Protein AF-A0AA97FKA5-F1 (afdb_monomer_lite)

pLDDT: mean 87.02, std 13.77, range [37.06, 97.56]

Secondary structure (DSSP, 8-state):
-HHHHHHHHHH----HHHHHHHHHTTTTS-EEEEEEEETTTTEEEEEEEETT-SHHHHHHHTT-EEEEEEEESSHHHHHHHHHHHHHHTGGGB-PPPHHHHHHH-SSSEEETTS-PPPHHHHHHHHHTT---GGGT-------------

Organism: NCBI:txid2981139

Structure (mmCIF, N/CA/C/O backbone):
data_AF-A0AA97FKA5-F1
#
_entry.id   AF-A0AA97FKA5-F1
#
loop_
_atom_site.group_PDB
_atom_site.id
_atom_site.type_symbol
_atom_site.label_atom_id
_atom_site.label_alt_id
_atom_site.label_comp_id
_atom_site.label_asym_id
_atom_site.label_entity_id
_atom_site.label_seq_id
_atom_site.pdbx_PDB_ins_code
_atom_site.Cartn_x
_atom_site.Cartn_y
_atom_site.Cartn_z
_atom_site.occupancy
_atom_site.B_iso_or_equiv
_atom_site.auth_seq_id
_atom_site.auth_comp_id
_atom_site.auth_asym_id
_atom_site.auth_atom_id
_atom_site.pdbx_PDB_model_num
ATOM 1 N N . MET A 1 1 ? 1.077 14.363 -6.507 1.00 55.38 1 MET A N 1
ATOM 2 C CA . MET A 1 1 ? 2.429 14.602 -7.070 1.00 55.38 1 MET A CA 1
ATOM 3 C C . MET A 1 1 ? 3.258 13.315 -7.169 1.00 55.38 1 MET A C 1
ATOM 5 O O . MET A 1 1 ? 3.819 13.075 -8.225 1.00 55.38 1 MET A O 1
ATOM 9 N N . ALA A 1 2 ? 3.291 12.451 -6.142 1.00 73.62 2 ALA A N 1
ATOM 10 C CA . ALA A 1 2 ? 4.101 11.220 -6.160 1.00 73.62 2 ALA A CA 1
ATOM 11 C C . ALA A 1 2 ? 3.642 10.133 -7.165 1.00 73.62 2 ALA A C 1
ATOM 13 O O . ALA A 1 2 ? 4.488 9.482 -7.768 1.00 73.62 2 ALA A O 1
ATOM 14 N N . VAL A 1 3 ? 2.330 9.962 -7.385 1.00 83.88 3 VAL A N 1
ATOM 15 C CA . VAL A 1 3 ? 1.784 8.919 -8.287 1.00 83.88 3 VAL A CA 1
ATOM 16 C C . VAL A 1 3 ? 2.132 9.173 -9.749 1.00 83.88 3 VAL A C 1
ATOM 18 O O . VAL A 1 3 ? 2.629 8.277 -10.420 1.00 83.88 3 VAL A O 1
ATOM 21 N N . ALA A 1 4 ? 1.919 10.401 -10.231 1.00 83.94 4 ALA A N 1
ATOM 22 C CA . ALA A 1 4 ? 2.234 10.777 -11.609 1.00 83.94 4 ALA A CA 1
ATOM 23 C C . ALA A 1 4 ? 3.722 10.568 -11.923 1.00 83.94 4 ALA A C 1
ATOM 25 O O . ALA A 1 4 ? 4.056 10.040 -12.975 1.00 83.94 4 ALA A O 1
ATOM 26 N N . TYR A 1 5 ? 4.601 10.904 -10.972 1.00 85.00 5 TYR A N 1
ATOM 27 C CA . TYR A 1 5 ? 6.031 10.639 -11.099 1.00 85.00 5 TYR A CA 1
ATOM 28 C C . TYR A 1 5 ? 6.335 9.136 -11.152 1.00 85.00 5 TYR A C 1
ATOM 30 O O . TYR A 1 5 ? 7.091 8.700 -12.008 1.00 85.00 5 TYR A O 1
ATOM 38 N N . ALA A 1 6 ? 5.724 8.320 -10.286 1.00 85.69 6 ALA A N 1
ATOM 39 C CA . ALA A 1 6 ? 5.924 6.871 -10.316 1.00 85.69 6 ALA A CA 1
ATOM 40 C C . ALA A 1 6 ? 5.431 6.231 -11.628 1.00 85.69 6 ALA A C 1
ATOM 42 O O . ALA A 1 6 ? 6.120 5.374 -12.176 1.00 85.69 6 ALA A O 1
ATOM 43 N N . ARG A 1 7 ? 4.285 6.679 -12.162 1.00 86.81 7 ARG A N 1
ATOM 44 C CA . ARG A 1 7 ? 3.787 6.244 -13.476 1.00 86.81 7 ARG A CA 1
ATOM 45 C C . ARG A 1 7 ? 4.742 6.641 -14.599 1.00 86.81 7 ARG A C 1
ATOM 47 O O . ARG A 1 7 ? 5.080 5.793 -15.414 1.00 86.81 7 ARG A O 1
ATOM 54 N N . ASP A 1 8 ? 5.240 7.877 -14.586 1.00 86.69 8 ASP A N 1
ATOM 55 C CA . ASP A 1 8 ? 6.233 8.353 -15.555 1.00 86.69 8 ASP A CA 1
ATOM 56 C C . ASP A 1 8 ? 7.481 7.454 -15.572 1.00 86.69 8 ASP A C 1
ATOM 58 O O . ASP A 1 8 ? 7.927 7.032 -16.635 1.00 86.69 8 ASP A O 1
ATOM 62 N N . ARG A 1 9 ? 7.988 7.037 -14.401 1.00 85.69 9 ARG A N 1
ATOM 63 C CA . ARG A 1 9 ? 9.122 6.094 -14.315 1.00 85.69 9 ARG A CA 1
ATOM 64 C C . ARG A 1 9 ? 8.835 4.716 -14.916 1.00 85.69 9 ARG A C 1
ATOM 66 O O . ARG A 1 9 ? 9.762 4.077 -15.402 1.00 85.69 9 ARG A O 1
ATOM 73 N N . LEU A 1 10 ? 7.585 4.261 -14.893 1.00 84.62 10 LEU A N 1
ATOM 74 C CA . LEU A 1 10 ? 7.170 2.977 -15.468 1.00 84.62 10 LEU A CA 1
ATOM 75 C C . LEU A 1 10 ? 6.949 3.048 -16.990 1.00 84.62 10 LEU A C 1
ATOM 77 O O . LEU A 1 10 ? 6.934 2.014 -17.664 1.00 84.62 10 LEU A O 1
ATOM 81 N N . THR A 1 11 ? 6.813 4.252 -17.546 1.00 82.81 11 THR A N 1
ATOM 82 C CA . THR A 1 11 ? 6.633 4.488 -18.987 1.00 82.81 11 THR A CA 1
ATOM 83 C C . THR A 1 11 ? 7.878 5.041 -19.685 1.00 82.81 11 THR A C 1
ATOM 85 O O . THR A 1 11 ? 7.999 4.915 -20.900 1.00 82.81 11 THR A O 1
ATOM 88 N N . ASP A 1 12 ? 8.805 5.648 -18.941 1.00 75.94 12 ASP A N 1
ATOM 89 C CA . ASP A 1 12 ? 10.009 6.298 -19.466 1.00 75.94 12 ASP A CA 1
ATOM 90 C C . ASP A 1 12 ? 11.125 5.289 -19.795 1.00 75.94 12 ASP A C 1
ATOM 92 O O . ASP A 1 12 ? 11.606 4.547 -18.933 1.00 75.94 12 ASP A O 1
ATOM 96 N N . SER A 1 13 ? 11.620 5.332 -21.034 1.00 62.56 13 SER A N 1
ATOM 97 C CA . SER A 1 13 ? 12.880 4.701 -21.436 1.00 62.56 13 SER A CA 1
ATOM 98 C C . SER A 1 13 ? 14.062 5.547 -20.945 1.00 62.56 13 SER A C 1
ATOM 100 O O . SER A 1 13 ? 14.735 6.233 -21.718 1.00 62.56 13 SER A O 1
ATOM 102 N N . ALA A 1 14 ? 14.286 5.546 -19.633 1.00 62.69 14 ALA A N 1
ATOM 103 C CA . ALA A 1 14 ? 15.334 6.350 -19.016 1.00 62.69 14 ALA A CA 1
ATOM 104 C C . ALA A 1 14 ? 16.756 5.944 -19.456 1.00 62.69 14 ALA A C 1
ATOM 106 O O . ALA A 1 14 ? 17.020 4.796 -19.808 1.00 62.69 14 ALA A O 1
ATOM 107 N N . SER A 1 15 ? 17.699 6.891 -19.364 1.00 65.75 15 SER A N 1
ATOM 108 C CA . SER A 1 15 ? 19.126 6.629 -19.582 1.00 65.75 15 SER A CA 1
ATOM 109 C C . SER A 1 15 ? 19.690 5.610 -18.579 1.00 65.75 15 SER A C 1
ATOM 111 O O . SER A 1 15 ? 19.237 5.531 -17.432 1.00 65.75 15 SER A O 1
ATOM 113 N N . LEU A 1 16 ? 20.723 4.868 -18.998 1.00 66.56 16 LEU A N 1
ATOM 114 C CA . LEU A 1 16 ? 21.387 3.831 -18.191 1.00 66.56 16 LEU A CA 1
ATOM 115 C C . LEU A 1 16 ? 21.830 4.340 -16.807 1.00 66.56 16 LEU A C 1
ATOM 117 O O . LEU A 1 16 ? 21.582 3.675 -15.806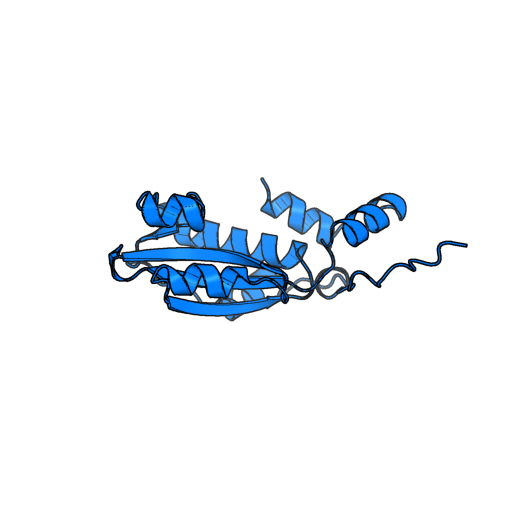 1.00 66.56 16 LEU A O 1
ATOM 121 N N . ASP A 1 17 ? 22.394 5.547 -16.713 1.00 73.06 17 ASP A N 1
ATOM 122 C CA . ASP A 1 17 ? 22.850 6.121 -15.434 1.00 73.06 17 ASP A CA 1
ATOM 123 C C . ASP A 1 17 ? 21.706 6.381 -14.442 1.00 73.06 17 ASP A C 1
ATOM 125 O O . ASP A 1 17 ? 21.873 6.281 -13.223 1.00 73.06 17 ASP A O 1
ATOM 129 N N . LYS A 1 18 ? 20.523 6.749 -14.949 1.00 74.50 18 LYS A N 1
ATOM 130 C CA . LYS A 1 18 ? 19.326 6.953 -14.124 1.00 74.50 18 LYS A CA 1
ATOM 131 C C . LYS A 1 18 ? 18.801 5.609 -13.621 1.00 74.50 18 LYS A C 1
ATOM 133 O O . LYS A 1 18 ? 18.519 5.487 -12.432 1.00 74.50 18 LYS A O 1
ATOM 138 N N . TRP A 1 19 ? 18.773 4.601 -14.492 1.00 77.69 19 TRP A N 1
ATOM 139 C CA . TRP A 1 19 ? 18.423 3.225 -14.132 1.00 77.69 19 TRP A CA 1
ATOM 140 C C . TRP A 1 19 ? 19.351 2.646 -13.061 1.00 77.69 19 TRP A C 1
ATOM 142 O O . TRP A 1 19 ? 18.872 2.105 -12.069 1.00 77.69 19 TRP A O 1
ATOM 152 N N . MET A 1 20 ? 20.666 2.823 -13.205 1.00 81.38 20 MET A N 1
ATOM 153 C CA . MET A 1 20 ? 21.644 2.304 -12.244 1.00 81.38 20 MET A CA 1
ATOM 154 C C . MET A 1 20 ? 21.451 2.879 -10.840 1.00 81.38 20 MET A C 1
ATOM 156 O O . MET A 1 20 ? 21.478 2.131 -9.866 1.00 81.38 20 MET A O 1
ATOM 160 N N . ARG A 1 21 ? 21.199 4.189 -10.714 1.00 85.88 21 ARG A N 1
ATOM 161 C CA . ARG A 1 21 ? 20.899 4.796 -9.406 1.00 85.88 21 ARG A CA 1
ATOM 162 C C . ARG A 1 21 ? 19.636 4.217 -8.780 1.00 85.88 21 ARG A C 1
ATOM 164 O O . ARG A 1 21 ? 19.632 3.892 -7.601 1.00 85.88 21 ARG A O 1
ATOM 171 N N . GLU A 1 22 ? 18.584 4.040 -9.567 1.00 87.88 22 GLU A N 1
ATOM 172 C CA . GLU A 1 22 ? 17.315 3.516 -9.061 1.00 87.88 22 GLU A CA 1
ATOM 173 C C . GLU A 1 22 ? 17.398 2.053 -8.626 1.00 87.88 22 GLU A C 1
ATOM 175 O O . GLU A 1 22 ? 16.747 1.669 -7.654 1.00 87.88 22 GLU A O 1
ATOM 180 N N . ILE A 1 23 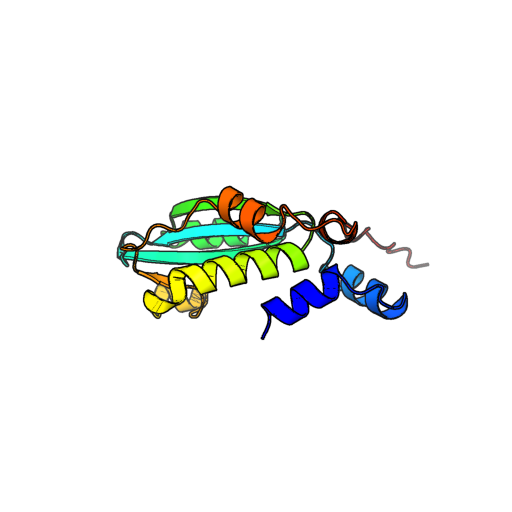? 18.213 1.246 -9.310 1.00 85.81 23 ILE A N 1
ATOM 181 C CA . ILE A 1 23 ? 18.525 -0.125 -8.891 1.00 85.81 23 ILE A CA 1
ATOM 182 C C . ILE A 1 23 ? 19.276 -0.095 -7.557 1.00 85.81 23 ILE A C 1
ATOM 184 O O . ILE A 1 23 ? 18.868 -0.769 -6.611 1.00 85.81 23 ILE A O 1
ATOM 188 N N . THR A 1 24 ? 20.320 0.733 -7.443 1.00 85.94 24 THR A N 1
ATOM 189 C CA . THR A 1 24 ? 21.087 0.888 -6.197 1.00 85.94 24 THR A CA 1
ATOM 190 C C . THR A 1 24 ? 20.193 1.322 -5.037 1.00 85.94 24 THR A C 1
ATOM 192 O O . THR A 1 24 ? 20.280 0.757 -3.951 1.00 85.94 24 THR A O 1
ATOM 195 N N . ASP A 1 25 ? 19.255 2.235 -5.270 1.00 88.31 25 ASP A N 1
ATOM 196 C CA . ASP A 1 25 ? 18.306 2.721 -4.263 1.00 88.31 25 ASP A CA 1
ATOM 197 C C . ASP A 1 25 ? 17.152 1.736 -3.967 1.00 88.31 25 ASP A C 1
ATOM 199 O O . ASP A 1 25 ? 16.318 1.994 -3.095 1.00 88.31 25 ASP A O 1
ATOM 203 N N . GLY A 1 26 ? 17.100 0.591 -4.658 1.00 89.31 26 GLY A N 1
ATOM 204 C CA . GLY A 1 26 ? 16.112 -0.470 -4.438 1.00 89.31 26 GLY A CA 1
ATOM 205 C C . GLY A 1 26 ? 14.721 -0.162 -5.004 1.00 89.31 26 GLY A C 1
ATOM 206 O O . GLY A 1 26 ? 13.728 -0.751 -4.579 1.00 89.31 26 GLY A O 1
ATOM 207 N N . TRP A 1 27 ? 14.602 0.768 -5.956 1.00 91.75 27 TRP A N 1
ATOM 208 C CA . TRP A 1 27 ? 13.309 1.093 -6.570 1.00 91.75 27 TRP A CA 1
ATOM 209 C C . TRP A 1 27 ? 12.755 -0.035 -7.435 1.00 91.75 27 TRP A C 1
ATOM 211 O O . TRP A 1 27 ? 11.540 -0.162 -7.563 1.00 91.75 27 TRP A O 1
ATOM 221 N N . TRP A 1 28 ? 13.636 -0.860 -7.993 1.00 92.06 28 TRP A N 1
ATOM 222 C CA . TRP A 1 28 ? 13.276 -1.990 -8.846 1.00 92.06 28 TRP A CA 1
ATOM 223 C C . TRP A 1 28 ? 13.111 -3.309 -8.075 1.00 92.06 28 TRP A C 1
ATOM 225 O O . TRP A 1 28 ? 12.808 -4.328 -8.686 1.00 92.06 28 TRP A O 1
ATOM 235 N N . GLU A 1 29 ? 13.252 -3.302 -6.746 1.00 92.88 29 GLU A N 1
ATOM 236 C CA . GLU A 1 29 ? 13.089 -4.495 -5.905 1.00 92.88 29 GLU A CA 1
ATOM 237 C C . GLU A 1 29 ? 11.617 -4.798 -5.590 1.00 92.88 29 GLU A C 1
ATOM 239 O O . GLU A 1 29 ? 10.835 -3.855 -5.412 1.00 92.88 29 GLU A O 1
ATOM 244 N N . PRO A 1 30 ? 11.240 -6.078 -5.393 1.00 94.38 30 PRO A N 1
ATOM 245 C CA . PRO A 1 30 ? 9.899 -6.452 -4.957 1.00 94.38 30 PRO A CA 1
ATOM 246 C C . PRO A 1 30 ? 9.449 -5.702 -3.701 1.00 94.38 30 PRO A C 1
ATOM 248 O O . PRO A 1 30 ? 10.178 -5.597 -2.710 1.00 94.38 30 PRO A O 1
ATOM 251 N N . HIS A 1 31 ? 8.215 -5.211 -3.726 1.00 95.25 31 HIS A N 1
ATOM 252 C CA . HIS A 1 31 ? 7.592 -4.527 -2.596 1.00 95.25 31 HIS A CA 1
ATOM 253 C C . HIS A 1 31 ? 6.231 -5.141 -2.286 1.00 95.25 31 HIS A C 1
ATOM 255 O O . HIS A 1 31 ? 5.569 -5.693 -3.155 1.00 95.25 31 HIS A O 1
ATOM 261 N N . VAL A 1 32 ? 5.806 -5.023 -1.035 1.00 96.69 32 VAL A N 1
ATOM 262 C CA . VAL A 1 32 ? 4.471 -5.387 -0.570 1.00 96.69 32 VAL A CA 1
ATOM 263 C C . VAL A 1 32 ? 3.711 -4.107 -0.283 1.00 96.69 32 VAL A C 1
ATOM 265 O O . VAL A 1 32 ? 4.174 -3.286 0.510 1.00 96.69 32 VAL A O 1
ATOM 268 N N . VAL A 1 33 ? 2.550 -3.949 -0.908 1.00 97.38 33 VAL A N 1
ATOM 269 C CA . VAL A 1 33 ? 1.524 -2.992 -0.489 1.00 97.38 33 VAL A CA 1
ATOM 270 C C . VAL A 1 33 ? 0.607 -3.704 0.494 1.00 97.38 33 VAL A C 1
ATOM 272 O O . VAL A 1 33 ? 0.297 -4.879 0.315 1.00 97.38 33 VAL A O 1
ATOM 275 N N . TYR A 1 34 ? 0.210 -3.023 1.558 1.00 97.56 34 TYR A N 1
ATOM 276 C CA . TYR A 1 34 ? -0.599 -3.599 2.621 1.00 97.56 34 TYR A CA 1
ATOM 277 C C . TYR A 1 34 ? -1.659 -2.624 3.110 1.00 97.56 34 TYR A C 1
ATOM 279 O O . TYR A 1 34 ? -1.453 -1.409 3.096 1.00 97.56 34 TYR A O 1
ATOM 287 N N . VAL A 1 35 ? -2.757 -3.185 3.609 1.00 97.38 35 VAL A N 1
ATOM 288 C CA . VAL A 1 35 ? -3.767 -2.481 4.395 1.00 97.38 35 VAL A CA 1
ATOM 289 C C . VAL A 1 35 ? -3.770 -3.053 5.805 1.00 97.38 35 VAL A C 1
ATOM 291 O O . VAL A 1 35 ? -3.854 -4.266 5.992 1.00 97.38 35 VAL A O 1
ATOM 294 N N . ILE A 1 36 ? -3.672 -2.182 6.804 1.00 96.88 36 ILE A N 1
ATOM 295 C CA . ILE A 1 36 ? -3.714 -2.551 8.218 1.00 96.88 36 ILE A CA 1
ATOM 296 C C . ILE A 1 36 ? -4.818 -1.768 8.925 1.00 96.88 36 ILE A C 1
ATOM 298 O O . ILE A 1 36 ? -4.981 -0.574 8.682 1.00 96.88 36 ILE A O 1
ATOM 302 N N . ARG A 1 37 ? -5.565 -2.428 9.804 1.00 96.88 37 ARG A N 1
ATOM 303 C CA . ARG A 1 37 ? -6.645 -1.838 10.594 1.00 96.88 37 ARG A CA 1
ATOM 304 C C . ARG A 1 37 ? -6.246 -1.744 12.057 1.00 96.88 37 ARG A C 1
ATOM 306 O O . ARG A 1 37 ? -5.712 -2.689 12.622 1.00 96.88 37 ARG A O 1
ATOM 313 N N . TYR A 1 38 ? -6.549 -0.621 12.690 1.00 96.62 38 TYR A N 1
ATOM 314 C CA . TYR A 1 38 ? -6.379 -0.401 14.122 1.00 96.62 38 TYR A CA 1
ATOM 315 C C . TYR A 1 38 ? -7.756 -0.324 14.777 1.00 96.62 38 TYR A C 1
ATOM 317 O O . TYR A 1 38 ? -8.324 0.759 14.918 1.00 96.62 38 TYR A O 1
ATOM 325 N N . GLY A 1 39 ? -8.294 -1.478 15.183 1.00 94.62 39 GLY A N 1
ATOM 326 C CA . GLY A 1 39 ? -9.683 -1.592 15.645 1.00 94.62 39 GLY A CA 1
ATOM 327 C C . GLY A 1 39 ? -10.034 -0.692 16.836 1.00 94.62 39 GLY A C 1
ATOM 328 O O . GLY A 1 39 ? -11.121 -0.119 16.869 1.00 94.62 39 GLY A O 1
ATOM 329 N N . GLU A 1 40 ? -9.107 -0.495 17.781 1.00 94.38 40 GLU A N 1
ATOM 330 C CA . GLU A 1 40 ? -9.309 0.411 18.926 1.00 94.38 40 GLU A CA 1
ATOM 331 C C . GLU A 1 40 ? -9.494 1.871 18.482 1.00 94.38 40 GLU A C 1
ATOM 333 O O . GLU A 1 40 ? -10.363 2.580 18.989 1.00 94.38 40 GLU A O 1
ATOM 338 N N . ALA A 1 41 ? -8.713 2.306 17.491 1.00 95.06 41 ALA A N 1
ATOM 339 C CA . ALA A 1 41 ? -8.764 3.658 16.947 1.00 95.06 41 ALA A CA 1
ATOM 340 C C . ALA A 1 41 ? -9.811 3.822 15.827 1.00 95.06 41 ALA A C 1
ATOM 342 O O . ALA A 1 41 ? -10.111 4.954 15.450 1.00 95.06 41 ALA A O 1
ATOM 343 N N . LYS A 1 42 ? -10.389 2.720 15.325 1.00 96.44 42 LYS A N 1
ATOM 344 C CA . LYS A 1 42 ? -11.345 2.675 14.202 1.00 96.44 42 LYS A CA 1
ATOM 345 C C . LYS A 1 42 ? -10.810 3.344 12.934 1.00 96.44 42 LYS A C 1
ATOM 347 O O . LYS A 1 42 ? -11.521 4.102 12.262 1.00 96.44 42 LYS A O 1
ATOM 352 N N . ILE A 1 43 ? -9.539 3.094 12.641 1.00 97.12 43 ILE A N 1
ATOM 353 C CA . ILE A 1 43 ? -8.852 3.621 11.464 1.00 97.12 43 ILE A CA 1
ATOM 354 C C . ILE A 1 43 ? -8.118 2.511 10.728 1.00 97.12 43 ILE A C 1
ATOM 356 O O . ILE A 1 43 ? -7.572 1.591 11.339 1.00 97.12 43 ILE A O 1
ATOM 360 N N . SER A 1 44 ? -8.023 2.670 9.418 1.00 97.38 44 SER A N 1
ATOM 361 C CA . SER A 1 44 ? -7.231 1.825 8.540 1.00 97.38 44 SER A CA 1
ATOM 362 C C . SER A 1 44 ? -6.107 2.641 7.920 1.00 97.38 44 SER A C 1
ATOM 364 O O . SER A 1 44 ? -6.190 3.866 7.814 1.00 97.38 44 SER A O 1
ATOM 366 N N . LYS A 1 45 ? -5.033 1.953 7.542 1.00 96.19 45 LYS A N 1
ATOM 367 C CA . LYS A 1 45 ? -3.858 2.511 6.885 1.00 96.19 45 LYS A CA 1
ATOM 368 C C . LYS A 1 45 ? -3.492 1.681 5.674 1.00 96.19 45 LYS A C 1
ATOM 370 O O . LYS A 1 45 ? -3.454 0.458 5.758 1.00 96.19 45 LYS A O 1
ATOM 375 N N . VAL A 1 46 ? -3.088 2.363 4.610 1.00 97.12 46 VAL A N 1
ATOM 376 C CA . VAL A 1 46 ? -2.360 1.775 3.490 1.00 97.12 46 VAL A CA 1
ATOM 377 C C . VAL A 1 46 ? -0.889 2.132 3.632 1.00 97.12 46 VAL A C 1
ATOM 379 O O . VAL A 1 46 ? -0.521 3.206 4.119 1.00 97.12 46 VAL A O 1
ATOM 382 N N . GLY A 1 47 ? -0.026 1.208 3.254 1.00 96.12 47 GLY A N 1
ATOM 383 C CA . GLY A 1 47 ? 1.393 1.479 3.160 1.00 96.12 47 GLY A CA 1
ATOM 384 C C . GLY A 1 47 ? 2.076 0.483 2.252 1.00 96.12 47 GLY A C 1
ATOM 385 O O . GLY A 1 47 ? 1.489 -0.503 1.813 1.00 96.12 47 GLY A O 1
ATOM 386 N N . LEU A 1 48 ? 3.352 0.735 2.004 1.00 96.25 48 LEU A N 1
ATOM 387 C CA . LEU A 1 48 ? 4.210 -0.190 1.285 1.00 96.25 48 LEU A CA 1
ATOM 388 C C . LEU A 1 48 ? 5.512 -0.436 2.033 1.00 96.25 48 LEU A C 1
ATOM 390 O O . LEU A 1 48 ? 5.963 0.371 2.852 1.00 96.25 48 LEU A O 1
ATOM 394 N N . THR A 1 49 ? 6.124 -1.577 1.762 1.00 95.44 49 THR A N 1
ATOM 395 C CA . THR A 1 49 ? 7.424 -1.934 2.312 1.00 95.44 49 THR A CA 1
ATOM 396 C C . THR A 1 49 ? 8.155 -2.908 1.397 1.00 95.44 49 THR A C 1
ATOM 398 O O . THR A 1 49 ? 7.537 -3.532 0.541 1.00 95.44 49 THR A O 1
ATOM 401 N N . ASN A 1 50 ? 9.471 -3.027 1.544 1.00 93.56 50 ASN A N 1
ATOM 402 C CA . ASN A 1 50 ? 10.234 -4.061 0.847 1.00 93.56 50 ASN A CA 1
ATOM 403 C C . ASN A 1 50 ? 9.820 -5.448 1.376 1.00 93.56 50 ASN A C 1
ATOM 405 O O . ASN A 1 50 ? 9.551 -5.580 2.572 1.00 93.56 50 ASN A O 1
ATOM 409 N N . VAL A 1 51 ? 9.803 -6.477 0.522 1.00 90.94 51 VAL A N 1
ATOM 410 C CA . VAL A 1 51 ? 9.428 -7.859 0.906 1.00 90.94 51 VAL A CA 1
ATOM 411 C C . VAL A 1 51 ? 10.214 -8.414 2.103 1.00 90.94 51 VAL A C 1
ATOM 413 O O . VAL A 1 51 ? 9.681 -9.215 2.863 1.00 90.94 51 VAL A O 1
ATOM 416 N N . ASN A 1 52 ? 11.446 -7.948 2.325 1.00 88.31 52 ASN A N 1
ATOM 417 C CA . ASN A 1 52 ? 12.313 -8.382 3.424 1.00 88.31 52 ASN A CA 1
ATOM 418 C C . ASN A 1 52 ? 12.204 -7.502 4.684 1.00 88.31 52 ASN A C 1
ATOM 420 O O . ASN A 1 52 ? 12.972 -7.661 5.633 1.00 88.31 52 ASN A O 1
ATOM 424 N N . SER A 1 53 ? 11.291 -6.531 4.708 1.00 91.50 53 SER A N 1
ATOM 425 C CA . SER A 1 53 ? 11.180 -5.592 5.821 1.00 91.50 53 SER A CA 1
ATOM 426 C C . SER A 1 53 ? 10.482 -6.190 7.043 1.00 91.50 53 SER A C 1
ATOM 428 O O . SER A 1 53 ? 9.451 -6.851 6.948 1.00 91.50 53 SER A O 1
ATOM 430 N N . SER A 1 54 ? 10.957 -5.826 8.236 1.00 93.06 54 SER A N 1
ATOM 431 C CA . SER A 1 54 ? 10.277 -6.102 9.510 1.00 93.06 54 SER A CA 1
ATOM 432 C C . SER A 1 54 ? 9.086 -5.171 9.789 1.00 93.06 54 SER A C 1
ATOM 434 O O . SER A 1 54 ? 8.459 -5.268 10.848 1.00 93.06 54 SER A O 1
ATOM 436 N N . ARG A 1 55 ? 8.750 -4.269 8.854 1.00 93.75 55 ARG A N 1
ATOM 437 C CA . ARG A 1 55 ? 7.742 -3.219 9.035 1.00 93.75 55 ARG A CA 1
ATOM 438 C C . ARG A 1 55 ? 6.365 -3.757 9.412 1.00 93.75 55 ARG A C 1
ATOM 440 O O . ARG A 1 55 ? 5.783 -3.264 10.371 1.00 93.75 55 ARG A O 1
ATOM 447 N N . LEU A 1 56 ? 5.862 -4.766 8.700 1.00 93.38 56 LEU A N 1
ATOM 448 C CA . LEU A 1 56 ? 4.551 -5.360 8.990 1.00 93.38 56 LEU A CA 1
ATOM 449 C C . LEU A 1 56 ? 4.503 -5.949 10.401 1.00 93.38 56 LEU A C 1
ATOM 451 O O . LEU A 1 56 ? 3.583 -5.658 11.160 1.00 93.38 56 LEU A O 1
ATOM 455 N N . ARG A 1 57 ? 5.551 -6.683 10.795 1.00 93.38 57 ARG A N 1
ATOM 456 C CA . ARG A 1 57 ? 5.678 -7.220 12.155 1.00 93.38 57 ARG A CA 1
ATOM 457 C C . ARG A 1 57 ? 5.603 -6.102 13.197 1.00 93.38 57 ARG A C 1
ATOM 459 O O . ARG A 1 57 ? 4.832 -6.217 14.144 1.00 93.38 57 ARG A O 1
ATOM 466 N N . MET A 1 58 ? 6.340 -5.009 13.004 1.00 94.69 58 MET A N 1
ATOM 467 C CA . MET A 1 58 ? 6.303 -3.853 13.909 1.00 94.69 58 MET A CA 1
ATOM 468 C C . MET A 1 58 ? 4.896 -3.244 14.019 1.00 94.69 58 MET A C 1
ATOM 470 O O . MET A 1 58 ? 4.445 -2.941 15.119 1.00 94.69 58 MET A O 1
ATOM 474 N N . LEU A 1 59 ? 4.188 -3.084 12.896 1.00 94.31 59 LEU A N 1
ATOM 475 C CA . LEU A 1 59 ? 2.840 -2.510 12.888 1.00 94.31 59 LEU A CA 1
ATOM 476 C C . LEU A 1 59 ? 1.816 -3.419 13.581 1.00 94.31 59 LEU A C 1
ATOM 478 O O . LEU A 1 59 ? 0.943 -2.923 14.287 1.00 94.31 59 LEU A O 1
ATOM 482 N N . THR A 1 60 ? 1.956 -4.740 13.448 1.00 94.19 60 THR A N 1
ATOM 483 C CA . THR A 1 60 ? 1.089 -5.689 14.166 1.00 94.19 60 THR A CA 1
ATOM 484 C C . THR A 1 60 ? 1.341 -5.708 15.676 1.00 94.19 60 THR A C 1
ATOM 486 O O . THR A 1 60 ? 0.409 -5.862 16.459 1.00 94.19 60 THR A O 1
ATOM 489 N N . GLN A 1 61 ? 2.582 -5.471 16.117 1.00 94.12 61 GLN A N 1
ATOM 490 C CA . GLN A 1 61 ? 2.930 -5.415 17.544 1.00 94.12 61 GLN A CA 1
ATOM 491 C C . GLN A 1 61 ? 2.292 -4.235 18.283 1.00 94.12 61 GLN A C 1
ATOM 493 O O . GLN A 1 61 ? 2.094 -4.318 19.492 1.00 94.12 61 GLN A O 1
ATOM 498 N N . ILE A 1 62 ? 1.946 -3.161 17.572 1.00 92.25 62 ILE A N 1
ATOM 499 C CA . ILE A 1 62 ? 1.220 -2.014 18.127 1.00 92.25 62 ILE A CA 1
ATOM 500 C C . ILE A 1 62 ? -0.295 -2.119 17.880 1.00 92.25 62 ILE A C 1
ATOM 502 O O . ILE A 1 62 ? -0.970 -1.113 17.734 1.00 92.25 62 ILE A O 1
ATOM 506 N N . GLY A 1 63 ? -0.846 -3.330 17.780 1.00 93.44 63 GLY A N 1
ATOM 507 C CA . GLY A 1 63 ? -2.297 -3.539 17.691 1.00 93.44 63 GLY A CA 1
ATOM 508 C C . GLY A 1 63 ? -2.900 -3.366 16.295 1.00 93.44 63 GLY A C 1
ATOM 509 O O . GLY A 1 63 ? -4.119 -3.267 16.172 1.00 93.44 63 GLY A O 1
ATOM 510 N N . GLY A 1 64 ? -2.073 -3.325 15.249 1.00 96.06 64 GLY A N 1
ATOM 511 C CA . GLY A 1 64 ? -2.553 -3.367 13.873 1.00 96.06 64 GLY A CA 1
ATOM 512 C C . GLY A 1 64 ? -2.932 -4.787 13.435 1.00 96.06 64 GLY A C 1
ATOM 513 O O . GLY A 1 64 ? -2.175 -5.735 13.631 1.00 96.06 64 GLY A O 1
ATOM 514 N N . GLU A 1 65 ? -4.082 -4.929 12.795 1.00 96.38 65 GLU A N 1
ATOM 515 C CA . GLU A 1 65 ? -4.553 -6.153 12.152 1.00 96.38 65 GLU A CA 1
ATOM 516 C C . GLU A 1 65 ? -4.324 -6.053 10.645 1.00 96.38 65 GLU A C 1
ATOM 518 O O . GLU A 1 65 ? -4.786 -5.113 9.999 1.00 96.38 65 GLU A O 1
ATOM 523 N N . LEU A 1 66 ? -3.590 -7.005 10.072 1.00 96.12 66 LEU A N 1
ATOM 524 C CA . LEU A 1 66 ? -3.341 -7.035 8.636 1.00 96.12 66 LEU A CA 1
ATOM 525 C C . LEU A 1 66 ? -4.618 -7.455 7.899 1.00 96.12 66 LEU A C 1
ATOM 527 O O . LEU A 1 66 ? -5.060 -8.590 8.047 1.00 96.12 66 LEU A O 1
ATOM 531 N N . VAL A 1 67 ? -5.192 -6.542 7.117 1.00 95.75 67 VAL A N 1
ATOM 532 C CA . VAL A 1 67 ? -6.459 -6.754 6.399 1.00 95.75 67 VAL A CA 1
ATOM 533 C C . VAL A 1 67 ? -6.216 -7.325 5.009 1.00 95.75 67 VAL A C 1
ATOM 535 O O . VAL A 1 67 ? -6.907 -8.248 4.592 1.00 95.75 67 VAL A O 1
ATOM 538 N N . ASP A 1 68 ? -5.239 -6.771 4.292 1.00 97.44 68 ASP A N 1
ATOM 539 C CA . ASP A 1 68 ? -4.924 -7.174 2.924 1.00 97.44 68 ASP A CA 1
ATOM 540 C C . ASP A 1 68 ? -3.444 -6.925 2.618 1.00 97.44 68 ASP A C 1
ATOM 542 O O . ASP A 1 68 ? -2.822 -6.015 3.178 1.00 97.44 68 ASP A O 1
ATOM 546 N N . THR A 1 69 ? -2.880 -7.721 1.713 1.00 97.19 69 THR A N 1
ATOM 547 C CA . THR A 1 69 ? -1.522 -7.542 1.194 1.00 97.19 69 THR A CA 1
ATOM 548 C C . THR A 1 69 ? -1.426 -7.945 -0.265 1.00 97.19 69 THR A C 1
ATOM 550 O O . THR A 1 69 ? -2.000 -8.945 -0.682 1.00 97.19 69 THR A O 1
ATOM 553 N N . LEU A 1 70 ? -0.615 -7.209 -1.019 1.00 96.94 70 LEU A N 1
ATOM 554 C CA . LEU A 1 70 ? -0.277 -7.543 -2.392 1.00 96.94 70 LEU A CA 1
ATOM 555 C C . LEU A 1 70 ? 1.208 -7.291 -2.640 1.00 96.94 70 LEU A C 1
ATOM 557 O O . LEU A 1 70 ? 1.698 -6.170 -2.484 1.00 96.94 70 LEU A O 1
ATOM 561 N N . GLN A 1 71 ? 1.927 -8.336 -3.045 1.00 96.38 71 GLN A N 1
ATOM 562 C CA . GLN A 1 71 ? 3.294 -8.196 -3.529 1.00 96.38 71 GLN A CA 1
ATOM 563 C C . GLN A 1 71 ? 3.280 -7.727 -4.986 1.00 96.38 71 GLN A C 1
ATOM 565 O O . GLN A 1 71 ? 2.592 -8.301 -5.826 1.00 96.38 71 GLN A O 1
ATOM 570 N N . VAL A 1 72 ? 4.084 -6.715 -5.287 1.00 94.44 72 VAL A N 1
ATOM 571 C CA . VAL A 1 72 ? 4.252 -6.144 -6.623 1.00 94.44 72 VAL A CA 1
ATOM 572 C C . VAL A 1 72 ? 5.721 -6.201 -7.060 1.00 94.44 72 VAL A C 1
ATOM 574 O O . VAL A 1 72 ? 6.616 -6.246 -6.207 1.00 94.44 72 VAL A O 1
ATOM 577 N N . PRO A 1 73 ? 6.002 -6.197 -8.379 1.00 92.75 73 PRO A N 1
ATOM 578 C CA . PRO A 1 73 ? 7.349 -6.447 -8.899 1.00 92.75 73 PRO A CA 1
ATOM 579 C C . PRO A 1 73 ? 8.399 -5.428 -8.455 1.00 92.75 73 PRO A C 1
ATOM 581 O O . PRO A 1 73 ? 9.564 -5.790 -8.285 1.00 92.75 73 PRO A O 1
ATOM 584 N N . ASN A 1 74 ? 7.992 -4.170 -8.262 1.00 93.12 74 ASN A N 1
ATOM 585 C CA . ASN A 1 74 ? 8.892 -3.086 -7.897 1.00 93.12 74 ASN A CA 1
ATOM 586 C C . ASN A 1 74 ? 8.221 -1.984 -7.055 1.00 93.12 74 ASN A C 1
ATOM 588 O O . ASN A 1 74 ? 6.993 -1.897 -6.940 1.00 93.12 74 ASN A O 1
ATOM 592 N N . ARG A 1 75 ? 9.043 -1.106 -6.471 1.00 94.81 75 ARG A N 1
ATOM 593 C CA . ARG A 1 75 ? 8.598 0.008 -5.624 1.00 94.81 75 ARG A CA 1
ATOM 594 C C . ARG A 1 75 ? 7.781 1.050 -6.383 1.00 94.81 75 ARG A C 1
ATOM 596 O O . ARG A 1 75 ? 6.921 1.688 -5.777 1.00 94.81 75 ARG A O 1
ATOM 603 N N . TRP A 1 76 ? 8.044 1.252 -7.675 1.00 93.44 76 TRP A N 1
ATOM 604 C CA . TRP A 1 76 ? 7.280 2.201 -8.490 1.00 93.44 76 TRP A CA 1
ATOM 605 C C . TRP A 1 76 ? 5.821 1.769 -8.599 1.00 93.44 76 TRP A C 1
ATOM 607 O O . TRP A 1 76 ? 4.931 2.556 -8.284 1.00 93.44 76 TRP A O 1
ATOM 617 N N . VAL A 1 77 ? 5.580 0.497 -8.924 1.00 93.19 77 VAL A N 1
ATOM 618 C CA . VAL A 1 77 ? 4.231 -0.084 -8.947 1.00 93.19 77 VAL A CA 1
ATOM 619 C C . VAL A 1 77 ? 3.571 0.030 -7.571 1.00 93.19 77 VAL A C 1
ATOM 621 O O . VAL A 1 77 ? 2.422 0.458 -7.474 1.00 93.19 77 VAL A O 1
ATOM 624 N N . ALA A 1 78 ? 4.311 -0.255 -6.493 1.00 94.88 78 ALA A N 1
ATOM 625 C CA . ALA A 1 78 ? 3.793 -0.130 -5.129 1.00 94.88 78 ALA A CA 1
ATOM 626 C C . ALA A 1 78 ? 3.329 1.300 -4.805 1.00 94.88 78 ALA A C 1
ATOM 628 O O . ALA A 1 78 ? 2.293 1.487 -4.173 1.00 94.88 78 ALA A O 1
ATOM 629 N N . ARG A 1 79 ? 4.078 2.314 -5.257 1.00 95.06 79 ARG A N 1
ATOM 630 C CA . ARG A 1 79 ? 3.748 3.737 -5.074 1.00 95.06 79 ARG A CA 1
ATOM 631 C C . ARG A 1 79 ? 2.522 4.168 -5.856 1.00 95.06 79 ARG A C 1
ATOM 633 O O . ARG A 1 79 ? 1.748 4.980 -5.354 1.00 95.06 79 ARG A O 1
ATOM 640 N N . VAL A 1 80 ? 2.368 3.658 -7.076 1.00 94.06 80 VAL A N 1
ATOM 641 C CA . VAL A 1 80 ? 1.157 3.899 -7.859 1.00 94.06 80 VAL A CA 1
ATOM 642 C C . VAL A 1 80 ? -0.037 3.313 -7.110 1.00 94.06 80 VAL A C 1
ATOM 644 O O . VAL A 1 80 ? -0.959 4.055 -6.791 1.00 94.06 80 VAL A O 1
ATOM 647 N N . LEU A 1 81 ? 0.031 2.037 -6.722 1.00 94.50 81 LEU A N 1
ATOM 648 C CA . LEU A 1 81 ? -1.056 1.353 -6.021 1.00 94.50 81 LEU A CA 1
ATOM 649 C C . LEU A 1 81 ? -1.419 2.013 -4.676 1.00 94.50 81 LEU A C 1
ATOM 651 O O . LEU A 1 81 ? -2.596 2.251 -4.418 1.00 94.50 81 LEU A O 1
ATOM 655 N N . GLU A 1 82 ? -0.429 2.362 -3.844 1.00 95.50 82 GLU A N 1
ATOM 656 C CA . GLU A 1 82 ? -0.630 3.114 -2.591 1.00 95.50 82 GLU A CA 1
ATOM 657 C C . GLU A 1 82 ? -1.385 4.424 -2.851 1.00 95.50 82 GLU A C 1
ATOM 659 O O . GLU A 1 82 ? -2.348 4.745 -2.157 1.00 95.50 82 GLU A O 1
ATOM 664 N N . GLY A 1 83 ? -0.975 5.172 -3.875 1.00 94.50 83 GLY A N 1
ATOM 665 C CA . GLY A 1 83 ? -1.596 6.441 -4.224 1.00 94.50 83 GLY A CA 1
ATOM 666 C C . GLY A 1 83 ? -3.020 6.328 -4.770 1.00 94.50 83 GLY A C 1
ATOM 667 O O . GLY A 1 83 ? -3.849 7.179 -4.450 1.00 94.50 83 GLY A O 1
ATOM 668 N N . GLU A 1 84 ? -3.328 5.284 -5.541 1.00 94.62 84 GLU A N 1
ATOM 669 C CA . GLU A 1 84 ? -4.705 5.009 -5.975 1.00 94.62 84 GLU A CA 1
ATOM 670 C C . GLU A 1 84 ? -5.598 4.661 -4.784 1.00 94.62 84 GLU A C 1
ATOM 672 O O . GLU A 1 84 ? -6.676 5.235 -4.635 1.00 94.62 84 GLU A O 1
ATOM 677 N N . CYS A 1 85 ? -5.121 3.813 -3.865 1.00 94.94 85 CYS A N 1
ATOM 678 C CA . CYS A 1 85 ? -5.845 3.519 -2.625 1.00 94.94 85 CYS A CA 1
ATOM 679 C C . CYS A 1 85 ? -6.121 4.806 -1.838 1.00 94.94 85 CYS A C 1
ATOM 681 O O . CYS A 1 85 ? -7.245 5.060 -1.414 1.00 94.94 85 CYS A O 1
ATOM 683 N N . LEU A 1 86 ? -5.101 5.656 -1.706 1.00 94.56 86 LEU A N 1
ATOM 684 C CA . LEU A 1 86 ? -5.190 6.950 -1.035 1.00 94.56 86 LEU A CA 1
ATOM 685 C C . LEU A 1 86 ? -6.126 7.957 -1.713 1.00 94.56 86 LEU A C 1
ATOM 687 O O . LEU A 1 86 ? -6.588 8.873 -1.035 1.00 94.56 86 LEU A O 1
ATOM 691 N N . THR A 1 87 ? -6.366 7.811 -3.015 1.00 94.38 87 THR A N 1
ATOM 692 C CA . THR A 1 87 ? -7.323 8.624 -3.778 1.00 94.38 87 THR A CA 1
ATOM 693 C C . THR A 1 87 ? -8.749 8.139 -3.531 1.00 94.38 87 THR A C 1
ATOM 695 O O . THR A 1 87 ? -9.642 8.953 -3.324 1.00 94.38 87 THR A O 1
ATOM 698 N N . LEU A 1 88 ? -8.962 6.819 -3.467 1.00 94.62 88 LEU A N 1
ATOM 699 C CA . LEU A 1 88 ? -10.272 6.226 -3.170 1.00 94.62 88 LEU A CA 1
ATOM 700 C C . LEU A 1 88 ? -10.783 6.580 -1.767 1.00 94.62 88 LEU A C 1
ATOM 702 O O . LEU A 1 88 ? -11.987 6.707 -1.569 1.00 94.62 88 LEU A O 1
ATOM 706 N N . VAL A 1 89 ? -9.878 6.743 -0.799 1.00 94.94 89 VAL A N 1
ATOM 707 C CA . VAL A 1 89 ? -10.224 7.022 0.609 1.00 94.94 89 VAL A CA 1
ATOM 708 C C . VAL A 1 89 ? -10.075 8.492 1.000 1.00 94.94 89 VAL A C 1
ATOM 710 O O . VAL A 1 89 ? -10.149 8.805 2.188 1.00 94.94 89 VAL A O 1
ATOM 713 N N . ASP A 1 90 ? -9.832 9.395 0.046 1.00 94.31 90 ASP A N 1
ATOM 714 C CA . ASP A 1 90 ? -9.422 10.777 0.335 1.00 94.31 90 ASP A CA 1
ATOM 715 C C . ASP A 1 90 ? -10.432 11.524 1.225 1.00 94.31 90 ASP A C 1
ATOM 717 O O . ASP A 1 90 ? -10.053 12.139 2.222 1.00 94.31 90 ASP A O 1
ATOM 721 N N . GLU A 1 91 ? -11.730 11.355 0.957 1.00 94.75 91 GLU A N 1
ATOM 722 C CA . GLU A 1 91 ? -12.821 11.952 1.746 1.00 94.75 91 GLU A CA 1
ATOM 723 C C . GLU A 1 91 ? -12.920 11.410 3.185 1.00 94.75 91 GLU A C 1
ATOM 725 O O . GLU A 1 91 ? -13.544 12.026 4.052 1.00 94.75 91 GLU A O 1
ATOM 730 N N . TYR A 1 92 ? -12.293 10.266 3.462 1.00 95.50 92 TYR A N 1
ATOM 731 C CA . TYR A 1 92 ? -12.318 9.584 4.758 1.00 95.50 92 TYR A CA 1
ATOM 732 C C . TYR A 1 92 ? -11.018 9.748 5.544 1.00 95.50 92 TYR A C 1
ATOM 734 O O . TYR A 1 92 ? -10.888 9.163 6.628 1.00 95.50 92 TYR A O 1
ATOM 742 N N . ARG A 1 93 ? -10.060 10.521 5.014 1.00 95.44 93 ARG A N 1
ATOM 743 C CA . ARG A 1 93 ? -8.749 10.718 5.629 1.00 95.44 93 ARG A CA 1
ATOM 744 C C . ARG A 1 93 ? -8.847 11.284 7.035 1.00 95.44 93 ARG A C 1
ATOM 746 O O . ARG A 1 93 ? -9.681 12.132 7.350 1.00 95.44 93 ARG A O 1
ATOM 753 N N . VAL A 1 94 ? -7.951 10.814 7.891 1.00 96.25 94 VAL A N 1
ATOM 754 C CA . VAL A 1 94 ? -7.874 11.246 9.285 1.00 96.25 94 VAL A CA 1
ATOM 755 C C . VAL A 1 94 ? -6.443 11.140 9.785 1.00 96.25 94 VAL A C 1
ATOM 757 O O . VAL A 1 94 ? -5.683 10.297 9.321 1.00 96.25 94 VAL A O 1
ATOM 760 N N . GLU A 1 95 ? -6.074 11.974 10.750 1.00 95.69 95 GLU A N 1
ATOM 761 C CA . GLU A 1 95 ? -4.815 11.800 11.470 1.00 95.69 95 GLU A CA 1
ATOM 762 C C . GLU A 1 95 ? -4.961 10.690 12.525 1.00 95.69 95 GLU A C 1
ATOM 764 O O . GLU A 1 95 ? -5.956 10.664 13.262 1.00 95.69 95 GLU A O 1
ATOM 769 N N . PRO A 1 96 ? -3.997 9.762 12.631 1.00 95.94 96 PRO A N 1
ATOM 770 C CA . PRO A 1 96 ? -4.031 8.736 13.660 1.00 95.94 96 PRO A CA 1
ATOM 771 C C . PRO A 1 96 ? -3.691 9.318 15.046 1.00 95.94 96 PRO A C 1
ATOM 773 O O . PRO A 1 96 ? -2.976 10.318 15.151 1.00 95.94 96 PRO A O 1
ATOM 776 N N . PRO A 1 97 ? -4.108 8.656 16.140 1.00 95.44 97 PRO A N 1
ATOM 777 C CA . PRO A 1 97 ? -3.594 8.932 17.477 1.00 95.44 97 PRO A CA 1
ATOM 778 C C . PRO A 1 97 ? -2.060 8.912 17.533 1.00 95.44 97 PRO A C 1
ATOM 780 O O . PRO A 1 97 ? -1.414 8.114 16.851 1.00 95.44 97 PRO A O 1
ATOM 783 N N . LEU A 1 98 ? -1.473 9.731 18.413 1.00 95.12 98 LEU A N 1
ATOM 784 C CA . LEU A 1 98 ? -0.019 9.925 18.492 1.00 95.12 98 LEU A CA 1
ATOM 785 C C . LEU A 1 98 ? 0.769 8.613 18.656 1.00 95.12 98 LEU A C 1
ATOM 787 O O . LEU A 1 98 ? 1.824 8.452 18.048 1.00 95.12 98 LEU A O 1
ATOM 791 N N . TRP A 1 99 ? 0.246 7.669 19.442 1.00 93.56 99 TRP A N 1
ATOM 792 C CA . TRP A 1 99 ? 0.897 6.382 19.697 1.00 93.56 99 TRP A CA 1
ATOM 793 C C . TRP A 1 99 ? 0.989 5.495 18.440 1.00 93.56 99 TRP A C 1
ATOM 795 O O . TRP A 1 99 ? 1.954 4.750 18.290 1.00 93.56 99 TRP A O 1
ATOM 805 N N . ILE A 1 100 ? 0.041 5.624 17.503 1.00 94.44 100 ILE A N 1
ATOM 806 C CA . ILE A 1 100 ? 0.134 5.021 16.166 1.00 94.44 100 ILE A CA 1
ATOM 807 C C . ILE A 1 100 ? 1.057 5.874 15.296 1.00 94.44 100 ILE A C 1
ATOM 809 O O . ILE A 1 100 ? 1.954 5.334 14.651 1.00 94.44 100 ILE A O 1
ATOM 813 N N . ALA A 1 101 ? 0.878 7.199 15.300 1.00 94.69 101 ALA A N 1
ATOM 814 C CA . ALA A 1 101 ? 1.586 8.125 14.418 1.00 94.69 101 ALA A CA 1
ATOM 815 C C . ALA A 1 101 ? 3.116 8.015 14.525 1.00 94.69 101 ALA A C 1
ATOM 817 O O . ALA A 1 101 ? 3.820 7.998 13.513 1.00 94.69 101 ALA A O 1
ATOM 818 N N . GLN A 1 102 ? 3.625 7.880 15.754 1.00 93.81 102 GLN A N 1
ATOM 819 C CA . GLN A 1 102 ? 5.055 7.747 16.058 1.00 93.81 102 GLN A CA 1
ATOM 820 C C . GLN A 1 102 ? 5.703 6.523 15.407 1.00 93.81 102 GLN A C 1
ATOM 822 O O . GLN A 1 102 ? 6.898 6.532 15.119 1.00 93.81 102 GLN A O 1
ATOM 827 N N . VAL A 1 103 ? 4.922 5.472 15.174 1.00 91.75 103 VAL A N 1
ATOM 828 C CA . VAL A 1 103 ? 5.403 4.228 14.583 1.00 91.75 103 VAL A CA 1
ATOM 829 C C . VAL A 1 103 ? 5.030 4.163 13.112 1.00 91.75 103 VAL A C 1
ATOM 831 O O . VAL A 1 103 ? 5.889 3.875 12.286 1.00 91.75 103 VAL A O 1
ATOM 834 N N . ALA A 1 104 ? 3.772 4.413 12.767 1.00 90.81 104 ALA A N 1
ATOM 835 C CA . ALA A 1 104 ? 3.165 4.109 11.478 1.00 90.81 104 ALA A CA 1
ATOM 836 C C . ALA A 1 104 ? 3.178 5.278 10.470 1.00 90.81 104 ALA A C 1
ATOM 838 O O . ALA A 1 104 ? 2.864 5.057 9.299 1.00 90.81 104 ALA A O 1
ATOM 839 N N . GLY A 1 105 ? 3.582 6.484 10.886 1.00 91.75 105 GLY A N 1
ATOM 840 C CA . GLY A 1 105 ? 3.391 7.717 10.113 1.00 91.75 105 GLY A CA 1
ATOM 841 C C . GLY A 1 105 ? 1.997 8.311 10.340 1.00 91.75 105 GLY A C 1
ATOM 842 O O . GLY A 1 105 ? 1.221 7.760 11.113 1.00 91.75 105 GLY A O 1
ATOM 843 N N . ALA A 1 106 ? 1.673 9.429 9.687 1.00 90.12 106 ALA A N 1
ATOM 844 C CA . ALA A 1 106 ? 0.448 10.188 9.984 1.00 90.12 106 ALA A CA 1
ATOM 845 C C . ALA A 1 106 ? -0.497 10.397 8.789 1.00 90.12 106 ALA A C 1
ATOM 847 O O . ALA A 1 106 ? -1.653 10.751 8.985 1.00 90.12 106 ALA A O 1
ATOM 848 N N . THR A 1 107 ? -0.026 10.196 7.558 1.00 89.38 107 THR A N 1
ATOM 849 C CA . THR A 1 107 ? -0.683 10.740 6.358 1.00 89.38 107 THR A CA 1
ATOM 850 C C . THR A 1 107 ? -1.507 9.736 5.563 1.00 89.38 107 THR A C 1
ATOM 852 O O . THR A 1 107 ? -2.319 10.143 4.736 1.00 89.38 107 THR A O 1
ATOM 855 N N . GLU A 1 108 ? -1.325 8.437 5.795 1.00 94.56 108 GLU A N 1
ATOM 856 C CA . GLU A 1 108 ? -1.949 7.382 4.987 1.00 94.56 108 GLU A CA 1
ATOM 857 C C . GLU A 1 108 ? -3.087 6.655 5.719 1.00 94.56 108 GLU A C 1
ATOM 859 O O . GLU A 1 108 ? -3.202 5.435 5.614 1.00 94.56 108 GLU A O 1
ATOM 864 N N . PHE A 1 109 ? -3.891 7.389 6.492 1.00 96.38 109 PHE A N 1
ATOM 865 C CA . PHE A 1 109 ? -4.955 6.838 7.335 1.00 96.38 109 PHE A CA 1
ATOM 866 C C . PHE A 1 109 ? -6.338 7.328 6.921 1.00 96.38 109 PHE A C 1
ATOM 868 O O . PHE A 1 109 ? -6.501 8.480 6.518 1.00 96.38 109 PHE A O 1
ATOM 875 N N . TRP A 1 110 ? -7.343 6.472 7.093 1.00 97.06 110 TRP A N 1
ATOM 876 C CA . TRP A 1 110 ? -8.756 6.810 6.936 1.00 97.06 110 TRP A CA 1
ATOM 877 C C . TRP A 1 110 ? -9.609 6.129 8.006 1.00 97.06 110 TRP A C 1
ATOM 879 O O . TRP A 1 110 ? -9.175 5.189 8.671 1.00 97.06 110 TRP A O 1
ATOM 889 N N . ARG A 1 111 ? -10.836 6.617 8.197 1.00 95.75 111 ARG A N 1
ATOM 890 C CA . ARG A 1 111 ? -11.801 6.012 9.128 1.00 95.75 111 ARG A CA 1
ATOM 891 C C . ARG A 1 111 ? -12.299 4.662 8.605 1.00 95.75 111 ARG A C 1
ATOM 893 O O . ARG A 1 111 ? -12.694 4.568 7.449 1.00 95.75 111 ARG A O 1
ATOM 900 N N . ASP A 1 112 ? -12.432 3.671 9.486 1.00 87.44 112 ASP A N 1
ATOM 901 C CA . ASP A 1 112 ? -12.887 2.301 9.157 1.00 87.44 112 ASP A CA 1
ATOM 902 C C . ASP A 1 112 ? -14.324 2.196 8.613 1.00 87.44 112 ASP A C 1
ATOM 904 O O . ASP 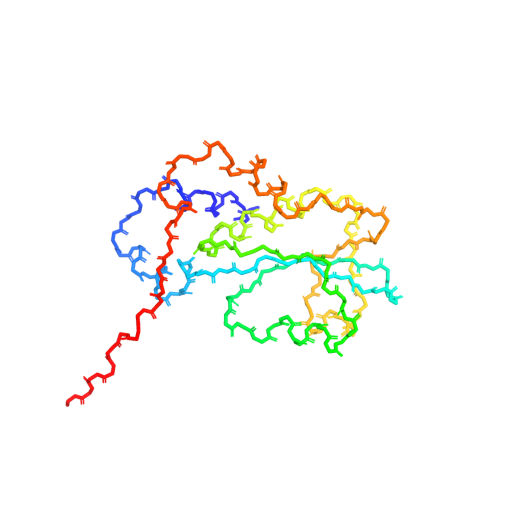A 1 112 ? -14.777 1.110 8.267 1.00 87.44 112 ASP A O 1
ATOM 908 N N . GLY A 1 113 ? -15.063 3.306 8.533 1.00 83.12 113 GLY A N 1
ATOM 909 C CA . GLY A 1 113 ? -16.398 3.339 7.931 1.00 83.12 113 GLY A CA 1
ATOM 910 C C . GLY A 1 113 ? -16.404 3.181 6.407 1.00 83.12 113 GLY A C 1
ATOM 911 O O . GLY A 1 113 ? -17.477 3.019 5.835 1.00 83.12 113 GLY A O 1
ATOM 912 N N . PHE A 1 114 ? -15.237 3.240 5.761 1.00 89.50 114 PHE A N 1
ATOM 913 C CA . PHE A 1 114 ? -15.080 2.973 4.336 1.00 89.50 114 PHE A CA 1
ATOM 914 C C . PHE A 1 114 ? -14.269 1.694 4.117 1.00 89.50 114 PHE A C 1
ATOM 916 O O . PHE A 1 114 ? -13.124 1.579 4.568 1.00 89.50 114 PHE A O 1
ATOM 923 N N . GLU A 1 115 ? -14.857 0.749 3.388 1.00 88.62 115 GLU A N 1
ATOM 924 C CA . GLU A 1 115 ? -14.179 -0.466 2.949 1.00 88.62 115 GLU A CA 1
ATOM 925 C C . GLU A 1 115 ? -13.510 -0.218 1.598 1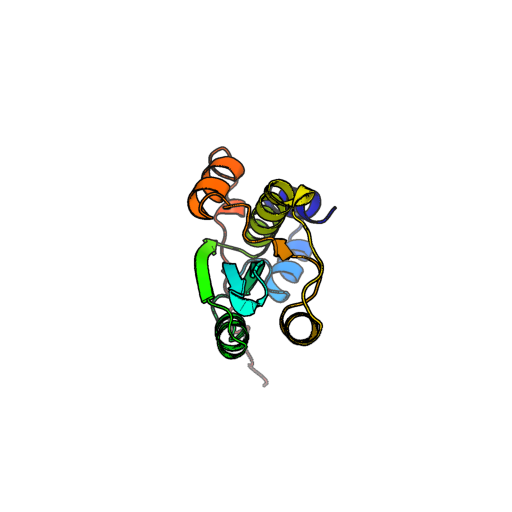.00 88.62 115 GLU A C 1
ATOM 927 O O . GLU A 1 115 ? -14.166 0.024 0.585 1.00 88.62 115 GLU A O 1
ATOM 932 N N . LEU A 1 116 ? -12.179 -0.272 1.595 1.00 91.25 116 LEU A N 1
ATOM 933 C CA . LEU A 1 116 ? -11.398 -0.221 0.367 1.00 91.25 116 LEU A CA 1
ATOM 934 C C . LEU A 1 116 ? -11.674 -1.490 -0.464 1.00 91.25 116 LEU A C 1
ATOM 936 O O . LEU A 1 116 ? -11.721 -2.580 0.116 1.00 91.25 116 LEU A O 1
ATOM 940 N N . PRO A 1 117 ? -11.790 -1.395 -1.804 1.00 93.81 117 PRO A N 1
ATOM 941 C CA . PRO A 1 117 ? -11.669 -2.571 -2.660 1.00 93.81 117 PRO A CA 1
ATOM 942 C C . PRO A 1 117 ? -10.374 -3.334 -2.351 1.00 93.81 117 PRO A C 1
ATOM 944 O O . PRO A 1 117 ? -9.388 -2.735 -1.917 1.00 93.81 117 PRO A O 1
ATOM 947 N N . SER A 1 118 ? -10.348 -4.644 -2.601 1.00 96.12 118 SER A N 1
ATOM 948 C CA . SER A 1 118 ? -9.118 -5.422 -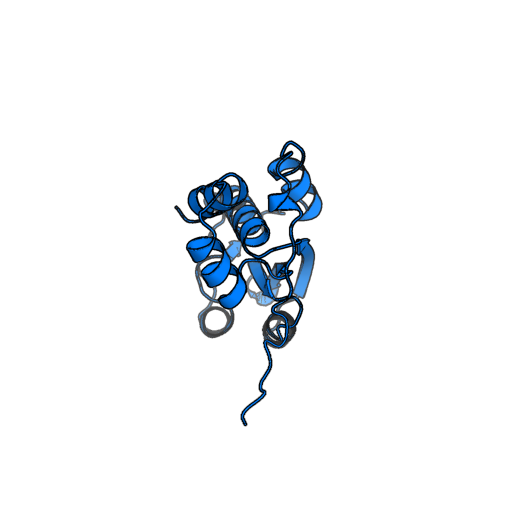2.384 1.00 96.12 118 SER A CA 1
ATOM 949 C C . SER A 1 118 ? -7.953 -4.838 -3.185 1.00 96.12 118 SER A C 1
ATOM 951 O O . SER A 1 118 ? -8.139 -4.325 -4.295 1.00 96.12 118 SER A O 1
ATOM 953 N N . LEU A 1 119 ? -6.735 -4.956 -2.661 1.00 96.12 119 LEU A N 1
ATOM 954 C CA . LEU A 1 119 ? -5.534 -4.475 -3.340 1.00 96.12 119 LEU A CA 1
ATOM 955 C C . LEU A 1 119 ? -5.393 -5.095 -4.733 1.00 96.12 119 LEU A C 1
ATOM 957 O O . LEU A 1 119 ? -4.965 -4.409 -5.658 1.00 96.12 119 LEU A O 1
ATOM 961 N N . GLN A 1 120 ? -5.815 -6.352 -4.904 1.00 95.00 120 GLN A N 1
ATOM 962 C CA . GLN A 1 120 ? -5.861 -7.022 -6.204 1.00 95.00 120 GLN A CA 1
ATOM 963 C C . GLN A 1 120 ? -6.808 -6.313 -7.187 1.00 95.00 120 GLN A C 1
ATOM 965 O O . GLN A 1 120 ? -6.418 -6.046 -8.320 1.00 95.00 120 GLN A O 1
ATOM 970 N N . GLN A 1 121 ? -8.020 -5.946 -6.762 1.00 94.25 121 GLN A N 1
ATOM 971 C CA . GLN A 1 121 ? -8.977 -5.222 -7.612 1.00 94.25 121 GLN A CA 1
ATOM 972 C C . GLN A 1 121 ? -8.474 -3.824 -7.985 1.00 94.25 121 GLN A C 1
ATOM 974 O O . GLN A 1 121 ? -8.611 -3.400 -9.137 1.00 94.25 121 GLN A O 1
ATOM 979 N N . VAL A 1 122 ? -7.872 -3.102 -7.031 1.00 93.69 122 VAL A N 1
ATOM 980 C CA . VAL A 1 122 ? -7.264 -1.793 -7.313 1.00 93.69 122 VAL A CA 1
ATOM 981 C C . VAL A 1 122 ? -6.103 -1.964 -8.293 1.00 93.69 122 VAL A C 1
ATOM 983 O O . VAL A 1 122 ? -6.009 -1.215 -9.266 1.00 93.69 122 VAL A O 1
ATOM 986 N N . PHE A 1 123 ? -5.257 -2.978 -8.098 1.00 92.06 123 PHE A N 1
ATOM 987 C CA . PHE A 1 123 ? -4.147 -3.287 -8.993 1.00 92.06 123 PHE A CA 1
ATOM 988 C C . PHE A 1 123 ? -4.623 -3.598 -10.414 1.00 92.06 123 PHE A C 1
ATOM 990 O O . PHE A 1 123 ? -4.115 -3.000 -11.357 1.00 92.06 123 PHE A O 1
ATOM 997 N N . GLU A 1 124 ? -5.623 -4.461 -10.583 1.00 90.81 124 GLU A N 1
ATOM 998 C CA . GLU A 1 124 ? -6.189 -4.809 -11.893 1.00 90.81 124 GLU A CA 1
ATOM 999 C C . GLU A 1 124 ? -6.807 -3.598 -12.596 1.00 90.81 124 GLU A C 1
ATOM 1001 O O . GLU A 1 124 ? -6.579 -3.393 -13.786 1.00 90.81 124 GLU A O 1
ATOM 1006 N N . THR A 1 125 ? -7.522 -2.748 -11.859 1.00 88.25 125 THR A N 1
ATOM 1007 C CA . THR A 1 125 ? -8.119 -1.521 -12.411 1.00 88.25 125 THR A CA 1
ATOM 1008 C C . THR A 1 125 ? -7.050 -0.511 -12.836 1.00 88.25 125 THR A C 1
ATOM 1010 O O . THR A 1 125 ? -7.218 0.202 -13.823 1.00 88.25 125 THR A O 1
ATOM 1013 N N . THR A 1 126 ? -5.938 -0.458 -12.102 1.00 83.00 126 THR A N 1
ATOM 1014 C CA . THR A 1 126 ? -4.863 0.522 -12.309 1.00 83.00 126 THR A CA 1
ATOM 1015 C C . THR A 1 126 ? -3.852 0.077 -13.361 1.00 83.00 126 THR A C 1
ATOM 1017 O O . THR A 1 126 ? -3.379 0.894 -14.142 1.00 83.00 126 THR A O 1
ATOM 1020 N N . CYS A 1 127 ? -3.505 -1.210 -13.369 1.00 74.31 127 CYS A N 1
ATOM 1021 C CA . CYS A 1 127 ? -2.389 -1.772 -14.131 1.00 74.31 127 CYS A CA 1
ATOM 1022 C C . CYS A 1 127 ? -2.849 -2.730 -15.239 1.00 74.31 127 CYS A C 1
ATOM 1024 O O . CYS A 1 127 ? -2.042 -3.114 -16.079 1.00 74.31 127 CYS A O 1
ATOM 1026 N N . GLY A 1 128 ? -4.121 -3.146 -15.265 1.00 65.25 128 GLY A N 1
ATOM 1027 C CA . GLY A 1 128 ? -4.618 -4.174 -16.187 1.00 65.25 128 GLY A CA 1
ATOM 1028 C C . GLY A 1 128 ? -4.544 -3.797 -17.671 1.00 65.25 128 GLY A C 1
ATOM 1029 O O . GLY A 1 128 ? -4.562 -4.682 -18.522 1.00 65.25 128 GLY A O 1
ATOM 1030 N N . ALA A 1 129 ? -4.417 -2.505 -17.985 1.00 64.00 129 ALA A N 1
ATOM 1031 C CA . ALA A 1 129 ? -4.227 -2.003 -19.347 1.00 64.00 129 ALA A CA 1
ATOM 1032 C C . ALA A 1 129 ? -2.753 -1.710 -19.700 1.00 64.00 129 ALA A C 1
ATOM 1034 O O . ALA A 1 129 ? -2.457 -1.380 -20.848 1.00 64.00 129 ALA A O 1
ATOM 1035 N N . GLU A 1 130 ? -1.831 -1.810 -18.740 1.00 68.12 130 GLU A N 1
ATOM 1036 C CA . GLU A 1 130 ? -0.445 -1.369 -18.906 1.00 68.12 130 GLU A CA 1
ATOM 1037 C C . GLU A 1 130 ? 0.409 -2.461 -19.569 1.00 68.12 130 GLU A C 1
ATOM 1039 O O . GLU A 1 130 ? 0.558 -3.578 -19.065 1.00 68.12 130 GLU A O 1
ATOM 1044 N N . THR A 1 131 ? 0.987 -2.141 -20.729 1.00 61.56 131 THR A N 1
ATOM 1045 C CA . THR A 1 131 ? 1.712 -3.106 -21.575 1.00 61.56 131 THR A CA 1
ATOM 1046 C C . THR A 1 131 ? 3.233 -2.988 -21.498 1.00 61.56 131 THR A C 1
ATOM 1048 O O . THR A 1 131 ? 3.924 -3.795 -22.114 1.00 61.56 131 THR A O 1
ATOM 1051 N N . SER A 1 132 ? 3.769 -1.993 -20.784 1.00 73.06 132 SER A N 1
ATOM 1052 C CA . SER A 1 132 ? 5.219 -1.770 -20.677 1.00 73.06 132 SER A CA 1
ATOM 1053 C C . SER A 1 132 ? 5.885 -2.817 -19.773 1.00 73.06 132 SER A C 1
ATOM 1055 O O . SER A 1 132 ? 5.393 -3.114 -18.681 1.00 73.06 132 SER A O 1
ATOM 1057 N N . ASP A 1 133 ? 7.035 -3.343 -20.206 1.00 80.69 133 ASP A N 1
ATOM 1058 C CA . ASP A 1 133 ? 7.812 -4.348 -19.465 1.00 80.69 133 ASP A CA 1
ATOM 1059 C C . ASP A 1 133 ? 8.231 -3.853 -18.072 1.00 80.69 133 ASP A C 1
ATOM 1061 O O . ASP A 1 133 ? 8.277 -4.636 -17.123 1.00 80.69 133 ASP A O 1
ATOM 1065 N N . SER A 1 134 ? 8.429 -2.543 -17.901 1.00 82.75 134 SER A N 1
ATOM 1066 C CA . SER A 1 134 ? 8.812 -1.922 -16.626 1.00 82.75 134 SER A CA 1
ATOM 1067 C C . SER A 1 134 ? 7.811 -2.163 -15.489 1.00 82.75 134 SER A C 1
ATOM 1069 O O . SER A 1 134 ? 8.210 -2.226 -14.328 1.00 82.75 134 SER A O 1
ATOM 1071 N N . TRP A 1 135 ? 6.521 -2.359 -15.787 1.00 84.44 135 TRP A N 1
ATOM 1072 C CA . TRP A 1 135 ? 5.512 -2.709 -14.773 1.00 84.44 135 TRP A CA 1
ATOM 1073 C C . TRP A 1 135 ? 5.711 -4.113 -14.195 1.00 84.44 135 TRP A C 1
ATOM 1075 O O . TRP A 1 135 ? 5.232 -4.412 -13.103 1.00 84.44 135 TRP A O 1
ATOM 1085 N N . LYS A 1 136 ? 6.424 -4.972 -14.926 1.00 85.56 136 LYS A N 1
ATOM 1086 C CA . LYS A 1 136 ? 6.705 -6.367 -14.573 1.00 85.56 136 LYS A CA 1
ATOM 1087 C C . LYS A 1 136 ? 8.160 -6.572 -14.156 1.00 85.56 136 LYS A C 1
ATOM 1089 O O . LYS A 1 136 ? 8.475 -7.588 -13.541 1.00 85.56 136 LYS A O 1
ATOM 1094 N N . THR A 1 137 ? 9.034 -5.614 -14.463 1.00 86.94 137 THR A N 1
ATOM 1095 C CA . THR A 1 137 ? 10.450 -5.651 -14.105 1.00 86.94 137 THR A CA 1
ATOM 1096 C C . THR A 1 137 ? 10.633 -5.710 -12.597 1.00 86.94 137 THR A C 1
ATOM 1098 O O . THR A 1 137 ? 10.098 -4.888 -11.848 1.00 86.94 137 THR A O 1
ATOM 1101 N N . SER A 1 138 ? 11.452 -6.670 -12.179 1.00 88.69 138 SER A N 1
ATOM 1102 C CA . SER A 1 138 ? 11.929 -6.812 -10.815 1.00 88.69 138 SER A CA 1
ATOM 1103 C C . SER A 1 138 ? 13.421 -7.109 -10.843 1.00 88.69 138 SER A C 1
ATOM 1105 O O . SER A 1 138 ? 13.867 -8.020 -11.540 1.00 88.69 138 SER A O 1
ATOM 1107 N N . ILE A 1 139 ? 14.195 -6.314 -10.114 1.00 86.75 139 ILE A N 1
ATOM 1108 C CA . ILE A 1 139 ? 15.646 -6.418 -10.022 1.00 86.75 139 ILE A CA 1
ATOM 1109 C C . ILE A 1 139 ? 15.974 -6.457 -8.538 1.00 86.75 139 ILE A C 1
ATOM 1111 O O . ILE A 1 139 ? 15.842 -5.453 -7.838 1.00 86.75 139 ILE A O 1
ATOM 1115 N N . ALA A 1 140 ? 16.383 -7.628 -8.052 1.00 80.12 140 ALA A N 1
ATOM 1116 C CA . ALA A 1 140 ? 17.009 -7.717 -6.744 1.00 80.12 140 ALA A CA 1
ATOM 1117 C C . ALA A 1 140 ? 18.314 -6.920 -6.787 1.00 80.12 140 ALA A C 1
ATOM 1119 O O . ALA A 1 140 ? 19.053 -7.013 -7.772 1.00 80.12 140 ALA A O 1
ATOM 1120 N N . ARG A 1 141 ? 18.633 -6.177 -5.725 1.00 75.25 141 ARG A N 1
ATOM 1121 C CA . ARG A 1 141 ? 20.000 -5.700 -5.543 1.00 75.25 141 ARG A CA 1
ATOM 1122 C C . ARG A 1 141 ? 20.874 -6.944 -5.411 1.00 75.25 141 ARG A C 1
ATOM 1124 O O . ARG A 1 141 ? 20.898 -7.587 -4.367 1.00 75.25 141 ARG A O 1
ATOM 1131 N N . SER A 1 142 ? 21.533 -7.333 -6.500 1.00 60.19 142 SER A N 1
ATOM 1132 C CA . SER A 1 142 ? 22.631 -8.287 -6.439 1.00 60.19 142 SER A CA 1
ATOM 1133 C C . SER A 1 142 ? 23.585 -7.782 -5.365 1.00 60.19 142 SER A C 1
ATOM 1135 O O . SER A 1 142 ? 23.862 -6.579 -5.333 1.00 60.19 142 SER A O 1
ATOM 1137 N N . GLU A 1 143 ? 24.045 -8.669 -4.479 1.00 46.19 143 GLU A N 1
ATOM 1138 C CA . GLU A 1 143 ? 25.232 -8.430 -3.663 1.00 46.19 143 GLU A CA 1
ATOM 1139 C C . GLU A 1 143 ? 26.346 -8.049 -4.638 1.00 46.19 143 GLU A C 1
ATOM 1141 O O . GLU A 1 143 ? 26.992 -8.904 -5.239 1.00 46.19 143 G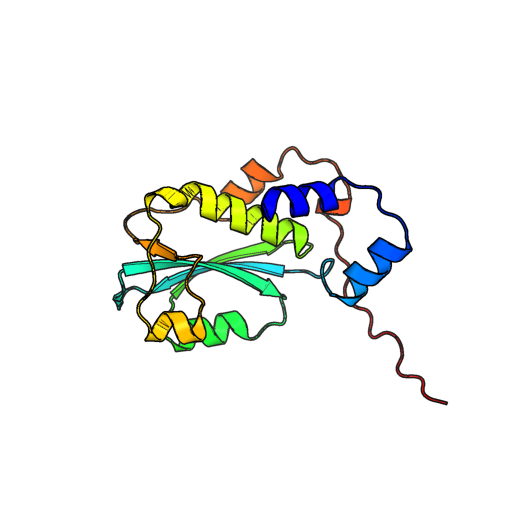LU A O 1
ATOM 1146 N N . ALA A 1 144 ? 26.481 -6.757 -4.920 1.00 41.72 144 ALA A N 1
ATOM 1147 C CA . ALA A 1 144 ? 27.512 -6.234 -5.782 1.00 41.72 144 ALA A CA 1
ATOM 1148 C C . ALA A 1 144 ? 28.799 -6.339 -4.969 1.00 41.72 144 ALA A C 1
ATOM 1150 O O . ALA A 1 144 ? 29.164 -5.407 -4.262 1.00 41.72 144 ALA A O 1
ATOM 1151 N N . THR A 1 145 ? 29.373 -7.546 -4.994 1.00 39.06 145 THR A N 1
ATOM 1152 C CA . THR A 1 145 ? 30.787 -7.876 -4.815 1.00 39.06 145 THR A CA 1
ATOM 1153 C C . THR A 1 145 ? 31.524 -6.948 -3.860 1.00 39.06 145 THR A C 1
ATOM 1155 O O . THR A 1 145 ? 32.131 -5.961 -4.273 1.00 39.06 145 THR A O 1
ATOM 1158 N N . VAL A 1 146 ? 31.526 -7.327 -2.581 1.00 39.16 146 VAL A N 1
ATOM 1159 C CA . VAL A 1 146 ? 32.669 -7.061 -1.704 1.00 39.16 146 VAL A CA 1
ATOM 1160 C C . VAL A 1 146 ? 33.774 -8.025 -2.142 1.00 39.16 146 VAL A C 1
ATOM 1162 O O . VAL A 1 146 ? 33.908 -9.104 -1.581 1.00 39.16 146 VAL A O 1
ATOM 1165 N N . ASP A 1 147 ? 34.511 -7.665 -3.189 1.00 38.78 147 ASP A N 1
ATOM 1166 C CA . ASP A 1 147 ? 35.875 -8.158 -3.392 1.00 38.78 147 ASP A CA 1
ATOM 1167 C C . ASP A 1 147 ? 36.798 -6.960 -3.149 1.00 38.78 147 ASP A C 1
ATOM 1169 O O . ASP A 1 147 ? 37.165 -6.228 -4.067 1.00 38.78 147 ASP A O 1
ATOM 1173 N N . ASP A 1 148 ? 37.112 -6.732 -1.872 1.00 40.59 148 ASP A N 1
ATOM 1174 C CA . ASP A 1 148 ? 38.280 -5.947 -1.479 1.00 40.59 148 ASP A CA 1
ATOM 1175 C C . ASP A 1 148 ? 39.518 -6.840 -1.687 1.00 40.59 148 ASP A C 1
ATOM 1177 O O . ASP A 1 148 ? 39.694 -7.862 -1.013 1.00 40.59 148 ASP A O 1
ATOM 1181 N N . HIS A 1 149 ? 40.362 -6.468 -2.650 1.00 37.06 149 HIS A N 1
ATOM 1182 C CA . HIS A 1 149 ? 41.761 -6.897 -2.746 1.00 37.06 149 HIS A CA 1
ATOM 1183 C C . HIS A 1 149 ? 42.674 -5.779 -2.250 1.00 37.06 149 HIS A C 1
ATOM 1185 O O . HIS A 1 149 ? 42.479 -4.624 -2.694 1.00 37.06 149 HIS A O 1
#

Sequence (149 aa):
MAVAYARDRLTDSASLDKWMREITDGWWEPHVVYVIRYGEAKISKVGLTNVNSSRLRMLTQIGGELVDTLQVPNRWVARVLEGECLTLVDEYRVEPPLWIAQVAGATEFWRDGFELPSLQQVFETTCGAETSDSWKTSIARSEATVDDH

Radius of gyration: 16.66 Å; chains: 1; bounding box: 58×23×41 Å

Foldseek 3Di:
DLQVVLVCVLVDPDDPVVVVVCVVVQQQAKKKWWKKAQVVQQKIFIDMDGPPDCLVVQLVVLRIDTDAMDIFRGNSLSRNLLVLQCVVQVVFADFTPPSNCVRPNGGGMGGNVDDGDHSVVSSCVRCVPPDGCSRVGHDHNDPPDPPDD